Protein 4IGV (pdb70)

Solvent-accessible surface area: 8161 Å² total; per-residue (Å²): 150,54,63,23,133,32,78,99,103,21,99,5,166,33,70,0,110,79,1,17,73,3,10,54,97,97,3,82,28,6,28,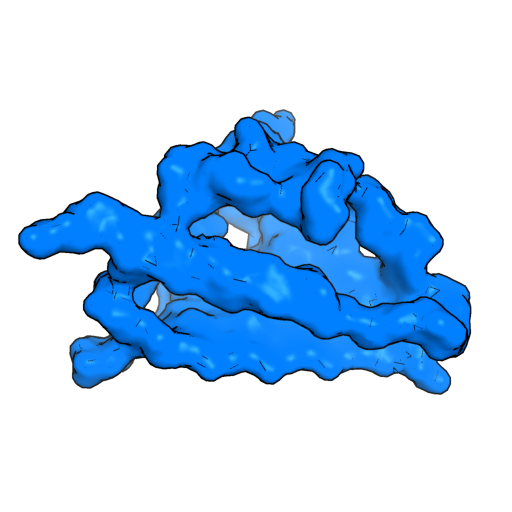92,30,0,80,117,11,6,80,10,10,64,52,80,115,54,103,70,4,55,93,31,0,28,6,60,23,96,12,26,14,119,72,93,146,48,50,6,54,8,56,6,84,42,40,64,118,134,66,45,16,2,13,11,82,6,58,97,25,45,22,45,134,89,8,128,60,0,27,19,42,0,43,2,46,30,191,61,151,106,30,10,0,23,8,16,0,72,11,48,20,85,143,115,124,17,140,76,9,84,62,15,11,102,21,7,16,73,7,0,109,40,13,24,72,68,154,128,163

Secondary structure (DSSP, 8-state):
--EEEEEEEEE-SS-HHHHHHHHHT-TTHHHHHSTTTEEEEEEEES-TTSTT-EEEEEEEETTEEEEEEEEEEEEETTTTEEEEEEEEEGGGGTEEEEEEEEEEEE-SS-EEEEEEEEEEESSTTSPPSHHHHHHHHHHHHHHHTTT--

Structure (mmCIF, N/CA/C/O backbone):
data_4IGV
#
_entry.id   4IGV
#
_cell.length_a   71.781
_cell.length_b   71.781
_cell.length_c   113.817
_cell.angle_alpha   90.00
_cell.angle_beta   90.00
_cell.angle_gamma   120.00
#
_symmetry.space_group_name_H-M   'P 63 2 2'
#
loop_
_entity.id
_entity.type
_entity.pdbx_description
1 polymer Kirola
2 non-polymer 'UNKNOWN LIGAND'
3 non-polymer 'CHLORIDE ION'
4 water water
#
loop_
_atom_site.group_PDB
_atom_site.id
_atom_site.type_symbol
_atom_site.label_atom_id
_atom_site.label_alt_id
_atom_site.label_comp_id
_atom_site.label_asym_id
_atom_site.label_entity_id
_atom_site.label_seq_id
_atom_site.pdbx_PDB_ins_code
_atom_site.Cartn_x
_atom_site.Cartn_y
_atom_site.Cartn_z
_atom_site.occupancy
_atom_site.B_iso_or_equiv
_atom_site.auth_seq_id
_atom_site.auth_comp_id
_atom_site.auth_asym_id
_atom_site.auth_atom_id
_atom_site.pdbx_PDB_model_num
ATOM 1 N N . ASP A 1 2 ? 29.338 40.581 24.210 1.00 55.49 2 ASP A N 1
ATOM 2 C CA . ASP A 1 2 ? 30.744 40.118 24.351 1.00 51.36 2 ASP A CA 1
ATOM 3 C C . ASP A 1 2 ? 31.643 40.694 23.261 1.00 46.34 2 ASP A C 1
ATOM 4 O O . ASP A 1 2 ? 31.648 40.279 22.082 1.00 48.48 2 ASP A O 1
ATOM 9 N N . LEU A 1 3 ? 32.444 41.636 23.705 1.00 41.22 3 LEU A N 1
ATOM 10 C CA . LEU A 1 3 ? 33.391 42.335 22.864 1.00 37.03 3 LEU A CA 1
ATOM 11 C C . LEU A 1 3 ? 34.725 41.601 22.714 1.00 33.51 3 LEU A C 1
ATOM 12 O O . LEU A 1 3 ? 35.602 42.040 21.937 1.00 30.49 3 LEU A O 1
ATOM 17 N N A SER A 1 4 ? 34.893 40.505 23.454 0.60 33.16 4 SER A N 1
ATOM 18 N N B SER A 1 4 ? 34.904 40.515 23.464 0.40 33.03 4 SER A N 1
ATOM 19 C CA A SER A 1 4 ? 36.149 39.751 23.419 0.60 31.46 4 SER A CA 1
ATOM 20 C CA B SER A 1 4 ? 36.154 39.763 23.407 0.40 31.18 4 SER A CA 1
ATOM 21 C C A SER A 1 4 ? 36.054 38.631 22.409 0.60 30.30 4 SER A C 1
ATOM 22 C C B SER A 1 4 ? 36.046 38.671 22.368 0.40 30.09 4 SER A C 1
ATOM 23 O O A SER A 1 4 ? 34.997 38.031 22.216 0.60 33.24 4 SER A O 1
ATOM 24 O O B SER A 1 4 ? 34.964 38.148 22.097 0.40 32.73 4 SER A O 1
ATOM 29 N N . GLY A 1 5 ? 37.189 38.330 21.793 1.00 27.18 5 GLY A N 1
ATOM 30 C CA . GLY A 1 5 ? 37.251 37.347 20.733 1.00 26.93 5 GLY A CA 1
ATOM 31 C C . GLY A 1 5 ? 38.610 36.692 20.672 1.00 24.06 5 GLY A C 1
ATOM 32 O O . GLY A 1 5 ? 39.595 37.177 21.249 1.00 23.77 5 GLY A O 1
ATOM 33 N N . LYS A 1 6 ? 38.632 35.581 19.958 1.00 24.38 6 LYS A N 1
ATOM 34 C CA . LYS A 1 6 ? 39.805 34.772 19.720 1.00 22.83 6 LYS A CA 1
ATOM 35 C C . LYS A 1 6 ? 39.743 34.274 18.291 1.00 22.26 6 LYS A C 1
ATOM 36 O O . LYS A 1 6 ? 38.668 33.946 17.757 1.00 25.14 6 LYS A O 1
ATOM 42 N N A MET A 1 7 ? 40.911 34.180 17.681 0.50 20.26 7 MET A N 1
ATOM 43 N N B MET A 1 7 ? 40.907 34.282 17.654 0.50 20.20 7 MET A N 1
ATOM 44 C CA A MET A 1 7 ? 41.015 33.655 16.329 0.50 20.16 7 MET A CA 1
ATOM 45 C CA B MET A 1 7 ? 41.077 33.703 16.319 0.50 20.14 7 MET A CA 1
ATOM 46 C C A MET A 1 7 ? 42.322 32.871 16.256 0.50 18.75 7 MET A C 1
ATOM 47 C C B MET A 1 7 ? 42.307 32.799 16.387 0.50 18.84 7 MET A C 1
ATOM 48 O O A MET A 1 7 ? 43.343 33.345 16.698 0.50 17.85 7 MET A O 1
ATOM 49 O O B MET A 1 7 ? 43.262 33.100 17.092 0.50 18.19 7 MET A O 1
ATOM 58 N N . VAL A 1 8 ? 42.264 31.677 15.678 1.00 19.96 8 VAL A N 1
ATOM 59 C CA . VAL A 1 8 ? 43.384 30.762 15.625 1.00 19.88 8 VAL A CA 1
ATOM 60 C C . VAL A 1 8 ? 43.491 30.210 14.199 1.00 19.95 8 VAL A C 1
ATOM 61 O O . VAL A 1 8 ? 42.513 29.743 13.591 1.00 22.74 8 VAL A O 1
ATOM 65 N N . LYS A 1 9 ? 44.699 30.207 13.673 1.00 17.67 9 LYS A N 1
ATOM 66 C CA . LYS A 1 9 ? 44.969 29.558 12.378 1.00 18.63 9 LYS A CA 1
ATOM 67 C C . LYS A 1 9 ? 46.325 28.881 12.407 1.00 16.94 9 LYS A C 1
ATOM 68 O O . LYS A 1 9 ? 47.313 29.505 12.763 1.00 15.81 9 LYS A O 1
ATOM 74 N N . GLN A 1 10 ? 46.316 27.588 12.020 1.00 18.42 10 GLN A N 1
ATOM 75 C CA . GLN A 1 10 ? 47.520 26.768 11.942 1.00 18.98 10 GLN A CA 1
ATOM 76 C C . GLN A 1 10 ? 47.803 26.485 10.504 1.00 20.19 10 GLN A C 1
ATOM 77 O O . GLN A 1 10 ? 46.934 26.015 9.788 1.00 23.78 10 GLN A O 1
ATOM 83 N N . VAL A 1 11 ? 49.039 26.730 10.109 1.00 19.65 11 VAL A N 1
ATOM 84 C CA . VAL A 1 11 ? 49.434 26.294 8.815 1.00 22.58 11 VAL A CA 1
ATOM 85 C C . VAL A 1 11 ? 50.705 25.488 8.830 1.00 19.29 11 VAL A C 1
ATOM 86 O O . VAL A 1 11 ? 51.657 25.772 9.587 1.00 18.55 11 VAL A O 1
ATOM 90 N N A GLU A 1 12 ? 50.747 24.451 7.998 0.50 21.23 12 GLU A N 1
ATOM 91 N N B GLU A 1 12 ? 50.729 24.511 7.956 0.50 20.72 12 GLU A N 1
ATOM 92 C CA A GLU A 1 12 ? 51.940 23.665 7.820 0.50 21.08 12 GLU A CA 1
ATOM 93 C CA B GLU A 1 12 ? 51.858 23.707 7.730 0.50 19.93 12 GLU A CA 1
ATOM 94 C C A GLU A 1 12 ? 52.885 24.401 6.908 0.50 19.88 12 GLU A C 1
ATOM 95 C C B GLU A 1 12 ? 52.879 24.540 6.975 0.50 19.00 12 GLU A C 1
ATOM 96 O O A GLU A 1 12 ? 52.482 24.949 5.867 0.50 21.28 12 GLU A O 1
ATOM 97 O O B GLU A 1 12 ? 52.517 25.390 6.168 0.50 19.92 12 GLU A O 1
ATOM 108 N N . ILE A 1 13 ? 54.149 24.349 7.288 1.00 18.92 13 ILE A N 1
ATOM 109 C CA . ILE A 1 13 ? 55.186 25.041 6.542 1.00 21.20 13 ILE A CA 1
ATOM 110 C C . ILE A 1 13 ? 56.140 24.101 5.915 1.00 24.39 13 ILE A C 1
ATOM 111 O O . ILE A 1 13 ? 56.307 22.960 6.349 1.00 24.15 13 ILE A O 1
ATOM 116 N N . LEU A 1 14 ? 56.744 24.594 4.842 1.00 27.06 14 LEU A N 1
ATOM 117 C CA . LEU A 1 14 ? 57.695 23.814 4.088 1.00 30.85 14 LEU A CA 1
ATOM 118 C C . LEU A 1 14 ? 59.111 24.058 4.569 1.00 31.96 14 LEU A C 1
ATOM 119 O O . LEU A 1 14 ? 59.996 23.254 4.279 1.00 35.59 14 LEU A O 1
ATOM 124 N N . SER A 1 15 ? 59.315 25.124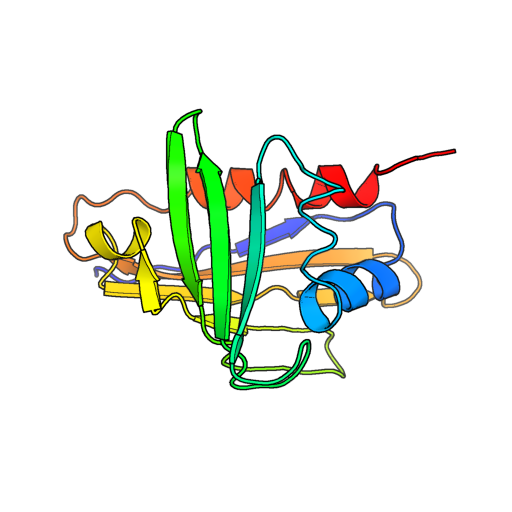 5.334 1.00 27.45 15 SER A N 1
ATOM 125 C CA . SER A 1 15 ? 60.608 25.465 5.791 1.00 26.34 15 SER A CA 1
ATOM 126 C C . SER A 1 15 ? 60.833 24.940 7.233 1.00 24.85 15 SER A C 1
ATOM 127 O O . SER A 1 15 ? 59.988 24.328 7.795 1.00 25.53 15 SER A O 1
ATOM 130 N N . ASP A 1 16 ? 62.019 25.116 7.770 1.00 24.69 16 ASP A N 1
ATOM 131 C CA . ASP A 1 16 ? 62.334 24.586 9.086 1.00 23.10 16 ASP A CA 1
ATOM 132 C C . ASP A 1 16 ? 61.698 25.457 10.147 1.00 20.66 16 ASP A C 1
ATOM 133 O O . ASP A 1 16 ? 61.916 26.640 10.202 1.00 20.19 16 ASP A O 1
ATOM 138 N N . GLY A 1 17 ? 60.958 24.825 11.023 1.00 19.80 17 GLY A N 1
ATOM 139 C CA . GLY A 1 17 ? 60.364 25.497 12.158 1.00 17.85 17 GLY A CA 1
ATOM 140 C C . GLY A 1 17 ? 61.365 26.145 13.067 1.00 17.12 17 GLY A C 1
ATOM 141 O O . GLY A 1 17 ? 61.058 27.135 13.714 1.00 16.64 17 GLY A O 1
ATOM 142 N N . ILE A 1 18 ? 62.539 25.538 13.209 1.00 16.82 18 ILE A N 1
ATOM 143 C CA . ILE A 1 18 ? 63.561 26.145 14.075 1.00 17.27 18 ILE A CA 1
ATOM 144 C C . ILE A 1 18 ? 63.926 27.516 13.563 1.00 16.37 18 ILE A C 1
ATOM 145 O O . ILE A 1 18 ? 64.088 28.484 14.326 1.00 15.93 18 ILE A O 1
ATOM 150 N N . VAL A 1 19 ? 64.056 27.641 12.254 1.00 17.80 19 VAL A N 1
ATOM 151 C CA . VAL A 1 19 ? 64.375 28.916 11.643 1.00 17.27 19 VAL A CA 1
ATOM 152 C C . VAL A 1 19 ? 63.203 29.909 11.770 1.00 16.34 19 VAL A C 1
ATOM 153 O O . VAL A 1 19 ? 63.402 31.069 12.081 1.00 15.76 19 VAL A O 1
ATOM 157 N N . PHE A 1 20 ? 61.975 29.436 11.671 1.00 14.00 20 PHE A N 1
ATOM 158 C CA . PHE A 1 20 ? 60.839 30.313 11.800 1.00 12.93 20 PHE A CA 1
ATOM 159 C C . PHE A 1 20 ? 60.791 30.910 13.183 1.00 13.16 20 PHE A C 1
ATOM 160 O O . PHE A 1 20 ? 60.577 32.097 13.380 1.00 13.19 20 PHE A O 1
ATOM 168 N N . TYR A 1 21 ? 61.005 30.063 14.197 1.00 12.84 21 TYR A N 1
ATOM 169 C CA . TYR A 1 21 ? 61.045 30.591 15.552 1.00 12.52 21 TYR A CA 1
ATOM 170 C C . TYR A 1 21 ? 62.221 31.522 15.802 1.00 11.55 21 TYR A C 1
ATOM 171 O O . TYR A 1 21 ? 62.069 32.523 16.493 1.00 12.44 21 TYR A O 1
ATOM 180 N N . GLU A 1 22 ? 63.363 31.215 15.256 1.00 13.50 22 GLU A N 1
ATOM 181 C CA . GLU A 1 22 ? 64.538 32.103 15.332 1.00 14.27 22 GLU A CA 1
ATOM 182 C C . GLU A 1 22 ? 64.148 33.494 14.858 1.00 13.72 22 GLU A C 1
ATOM 183 O O . GLU A 1 22 ? 64.529 34.526 15.469 1.00 12.85 22 GLU A O 1
ATOM 189 N N . ILE A 1 23 ? 63.454 33.552 13.732 1.00 12.53 23 ILE A N 1
ATOM 190 C CA . ILE A 1 23 ? 63.032 34.835 13.170 1.00 12.58 23 ILE A CA 1
ATOM 191 C C . ILE A 1 23 ? 62.111 35.560 14.127 1.00 13.06 23 ILE A C 1
ATOM 192 O O . ILE A 1 23 ? 62.289 36.732 14.437 1.00 14.06 23 ILE A O 1
ATOM 197 N N . PHE A 1 24 ? 61.057 34.907 14.587 1.00 12.49 24 PHE A N 1
ATOM 198 C CA . PHE A 1 24 ? 60.071 35.576 15.423 1.00 12.92 24 PHE A CA 1
ATOM 199 C C . PHE A 1 24 ? 60.536 35.933 16.811 1.00 12.76 24 PHE A C 1
ATOM 200 O O . PHE A 1 24 ? 60.055 36.902 17.394 1.00 14.69 24 PHE A O 1
ATOM 208 N N . ARG A 1 25 ? 61.477 35.166 17.343 1.00 12.13 25 ARG A N 1
ATOM 209 C CA . ARG A 1 25 ? 62.043 35.466 18.632 1.00 12.73 25 ARG A CA 1
ATOM 210 C C . ARG A 1 25 ? 63.230 36.421 18.518 1.00 12.88 25 ARG A C 1
ATOM 211 O O . ARG A 1 25 ? 63.171 37.495 19.110 1.00 14.52 25 ARG A O 1
ATOM 219 N N . TYR A 1 26 ? 64.292 36.035 17.819 1.00 11.93 26 TYR A N 1
ATOM 220 C CA . TYR A 1 26 ? 65.526 36.765 17.875 1.00 11.96 26 TYR A CA 1
ATOM 221 C C . TYR A 1 26 ? 65.843 37.671 16.692 1.00 13.01 26 TYR A C 1
ATOM 222 O O . TYR A 1 26 ? 66.682 38.584 16.836 1.00 14.89 26 TYR A O 1
ATOM 231 N N . ARG A 1 27 ? 65.258 37.443 15.534 1.00 12.48 27 ARG A N 1
ATOM 232 C CA . ARG A 1 27 ? 65.671 38.202 14.341 1.00 13.54 27 ARG A CA 1
ATOM 233 C C . ARG A 1 27 ? 64.454 38.698 13.569 1.00 12.60 27 ARG A C 1
ATOM 234 O O . ARG A 1 27 ? 64.371 38.583 12.343 1.00 13.14 27 ARG A O 1
ATOM 242 N N . LEU A 1 28 ? 63.568 39.381 14.282 1.00 12.90 28 LEU A N 1
ATOM 243 C CA . LEU A 1 28 ? 62.287 39.747 13.727 1.00 13.09 28 LEU A CA 1
ATOM 244 C C . LEU A 1 28 ? 62.432 40.739 12.580 1.00 13.23 28 LEU A C 1
ATOM 245 O O . LEU A 1 28 ? 61.619 40.768 11.645 1.00 15.10 28 LEU A O 1
ATOM 250 N N . TYR A 1 29 ? 63.486 41.537 12.618 1.00 12.56 29 TYR A N 1
ATOM 251 C CA . TYR A 1 29 ? 63.815 42.459 11.558 1.00 13.65 29 TYR A CA 1
ATOM 252 C C . TYR A 1 29 ? 63.961 41.797 10.183 1.00 14.55 29 TYR A C 1
ATOM 253 O O . TYR A 1 29 ? 63.797 42.455 9.154 1.00 16.28 29 TYR A O 1
ATOM 262 N N . LEU A 1 30 ? 64.260 40.494 10.149 1.00 13.66 30 LEU A N 1
ATOM 263 C CA . LEU A 1 30 ? 64.385 39.823 8.838 1.00 14.29 30 LEU A CA 1
ATOM 264 C C . LEU A 1 30 ? 63.065 39.821 8.054 1.00 15.73 30 LEU A C 1
ATOM 265 O O . LEU A 1 30 ? 63.091 39.630 6.844 1.00 15.68 30 LEU A O 1
ATOM 270 N N A ILE A 1 31 ? 61.916 40.007 8.712 0.50 13.69 31 ILE A N 1
ATOM 271 N N B ILE A 1 31 ? 61.942 40.024 8.727 0.50 14.92 31 ILE A N 1
ATOM 272 C CA A ILE A 1 31 ? 60.642 39.934 7.983 0.50 13.52 31 ILE A CA 1
ATOM 273 C CA B ILE A 1 31 ? 60.681 39.931 8.035 0.50 15.85 31 ILE A CA 1
ATOM 274 C C A ILE A 1 31 ? 60.428 41.136 7.077 0.50 14.11 31 ILE A C 1
ATOM 275 C C B ILE A 1 31 ? 60.573 41.035 6.989 0.50 16.01 31 ILE A C 1
ATOM 276 O O A ILE A 1 31 ? 59.609 41.067 6.153 0.50 13.29 31 ILE A O 1
ATOM 277 O O B ILE A 1 31 ? 59.998 40.807 5.931 0.50 15.86 31 ILE A O 1
ATOM 286 N N A SER A 1 32 ? 61.127 42.241 7.330 0.50 13.98 32 SER A N 1
ATOM 287 N N B SER A 1 32 ? 61.130 42.214 7.271 0.50 16.11 32 SER A N 1
ATOM 288 C CA A SER A 1 32 ? 61.146 43.321 6.325 0.50 15.39 32 SER A CA 1
ATOM 289 C CA B SER A 1 32 ? 61.078 43.317 6.284 0.50 17.12 32 SER A CA 1
ATOM 290 C C A SER A 1 32 ? 61.700 42.811 5.009 0.50 17.04 32 SER A C 1
ATOM 291 C C B SER A 1 32 ? 61.898 43.033 5.008 0.50 17.87 32 SER A C 1
ATOM 292 O O A SER A 1 32 ? 61.090 43.041 3.954 0.50 18.47 32 SER A O 1
ATOM 293 O O B SER A 1 32 ? 61.747 43.711 3.984 0.50 17.65 32 SER A O 1
ATOM 298 N N . GLU A 1 33 ? 62.813 42.080 5.070 1.00 17.68 33 GLU A N 1
ATOM 299 C CA . GLU A 1 33 ? 63.464 41.572 3.885 1.00 20.12 33 GLU A CA 1
ATOM 300 C C . GLU A 1 33 ? 62.673 40.458 3.186 1.00 19.05 33 GLU A C 1
ATOM 301 O O . GLU A 1 33 ? 62.653 40.388 1.939 1.00 19.83 33 GLU A O 1
ATOM 307 N N . MET A 1 34 ? 62.046 39.578 3.989 1.00 16.59 34 MET A N 1
ATOM 308 C CA . MET A 1 34 ? 61.380 38.386 3.479 1.00 17.38 34 MET A CA 1
ATOM 309 C C . MET A 1 34 ? 59.965 38.628 3.009 1.00 16.47 34 MET A C 1
ATOM 310 O O . MET A 1 34 ? 59.456 37.929 2.129 1.00 18.13 34 MET A O 1
ATOM 315 N N . SER A 1 35 ? 59.342 39.675 3.544 1.00 16.12 35 SER A N 1
ATOM 316 C CA . SER A 1 35 ? 57.938 40.040 3.183 1.00 15.15 35 SER A CA 1
ATOM 317 C C . SER A 1 35 ? 57.834 41.569 3.054 1.00 16.36 35 SER A C 1
ATOM 318 O O . SER A 1 35 ? 57.036 42.237 3.724 1.00 16.14 35 SER A O 1
ATOM 321 N N . PRO A 1 36 ? 58.572 42.148 2.075 1.00 17.18 36 PRO A N 1
ATOM 322 C CA . PRO A 1 36 ? 58.691 43.600 1.986 1.00 18.36 36 PRO A CA 1
ATOM 323 C C . PRO A 1 36 ? 57.471 44.340 1.528 1.00 19.47 36 PRO A C 1
ATOM 324 O O . PRO A 1 36 ? 57.356 45.539 1.803 1.00 20.71 36 PRO A O 1
ATOM 328 N N . VAL A 1 37 ? 56.545 43.651 0.875 1.00 19.74 37 VAL A N 1
ATOM 329 C CA . VAL A 1 37 ? 55.278 44.295 0.513 1.00 21.77 37 VAL A CA 1
ATOM 330 C C . VAL A 1 37 ? 54.449 44.573 1.799 1.00 20.91 37 VAL A C 1
ATOM 331 O O . VAL A 1 37 ? 53.767 45.621 1.907 1.00 22.71 37 VAL A O 1
ATOM 335 N N . ASN A 1 38 ? 54.535 43.638 2.752 1.00 19.28 38 ASN A N 1
ATOM 336 C CA . ASN A 1 38 ? 53.722 43.659 3.952 1.00 18.66 38 ASN A CA 1
ATOM 337 C C . ASN A 1 38 ? 54.370 44.451 5.096 1.00 17.68 38 ASN A C 1
ATOM 338 O O . ASN A 1 38 ? 53.709 45.162 5.811 1.00 17.30 38 ASN A O 1
ATOM 343 N N . ILE A 1 39 ? 55.674 44.301 5.248 1.00 16.62 39 ILE A N 1
ATOM 344 C CA . ILE A 1 39 ? 56.438 44.869 6.369 1.00 15.72 39 ILE A CA 1
ATOM 345 C C . ILE A 1 39 ? 57.526 45.765 5.877 1.00 16.58 39 ILE A C 1
ATOM 346 O O . ILE A 1 39 ? 58.425 45.326 5.102 1.00 18.24 39 ILE A O 1
ATOM 351 N N . GLN A 1 40 ? 57.463 47.035 6.279 1.00 16.74 40 GLN A N 1
ATOM 352 C CA . GLN A 1 40 ? 58.460 48.023 5.863 1.00 18.03 40 GLN A CA 1
ATOM 353 C C . GLN A 1 40 ? 59.519 48.322 6.922 1.00 17.71 40 GLN A C 1
ATOM 354 O O . GLN A 1 40 ? 60.576 48.853 6.590 1.00 20.58 40 GLN A O 1
ATOM 360 N N . GLY A 1 41 ? 59.252 47.990 8.171 1.00 15.75 41 GLY A N 1
ATOM 361 C CA . GLY A 1 41 ? 60.245 48.214 9.214 1.00 15.89 41 GLY A CA 1
ATOM 362 C C . GLY A 1 41 ? 59.861 47.450 10.468 1.00 15.44 41 GLY A C 1
ATOM 363 O O . GLY A 1 41 ? 58.685 47.339 10.806 1.00 15.01 41 GLY A O 1
ATOM 364 N N . VAL A 1 42 ? 60.878 46.913 11.134 1.00 14.94 42 VAL A N 1
ATOM 365 C CA . VAL A 1 42 ? 60.777 46.340 12.472 1.00 14.32 42 VAL A CA 1
ATOM 366 C C . VAL A 1 42 ? 61.933 46.913 13.251 1.00 16.04 42 VAL A C 1
ATOM 367 O O . VAL A 1 42 ? 63.113 46.548 13.026 1.00 16.59 42 VAL A O 1
ATOM 371 N N . ASP A 1 43 ? 61.584 47.772 14.208 1.00 14.38 43 ASP A N 1
ATOM 372 C CA . ASP A 1 43 ? 62.580 48.567 14.931 1.00 15.07 43 ASP A CA 1
ATOM 373 C C . ASP A 1 43 ? 62.500 48.319 16.414 1.00 14.10 43 ASP A C 1
ATOM 374 O O . ASP A 1 43 ? 61.478 48.634 17.057 1.00 16.01 43 ASP A O 1
ATOM 379 N N . LEU A 1 44 ? 63.564 47.761 16.979 1.00 12.83 44 LEU A N 1
ATOM 380 C CA . LEU A 1 44 ? 63.643 47.579 18.408 1.00 12.27 44 LEU A CA 1
ATOM 381 C C . LEU A 1 44 ? 63.742 48.962 19.040 1.00 13.10 44 LEU A C 1
ATOM 382 O O . LEU A 1 44 ? 64.557 49.783 18.643 1.00 13.85 44 LEU A O 1
ATOM 387 N N . LEU A 1 45 ? 62.921 49.192 20.052 1.00 13.35 45 LEU A N 1
ATOM 388 C CA . LEU A 1 45 ? 62.920 50.428 20.787 1.00 14.17 45 LEU A CA 1
ATOM 389 C C . LEU A 1 45 ? 63.497 50.303 22.173 1.00 14.16 45 LEU A C 1
ATOM 390 O O . LEU A 1 45 ? 64.129 51.230 22.625 1.00 15.03 45 LEU A O 1
ATOM 395 N N . GLU A 1 46 ? 63.274 49.184 22.872 1.00 14.85 46 GLU A N 1
ATOM 396 C CA . GLU A 1 46 ? 63.795 48.950 24.210 1.00 16.00 46 GLU A CA 1
ATOM 397 C C . GLU A 1 46 ? 64.068 47.483 24.413 1.00 15.69 46 GLU A C 1
ATOM 398 O O . GLU A 1 46 ? 63.379 46.624 23.829 1.00 15.80 46 GLU A O 1
ATOM 404 N N . GLY A 1 47 ? 65.065 47.196 25.242 1.00 16.85 47 GLY A N 1
ATOM 405 C CA . GLY A 1 47 ? 65.373 45.805 25.554 1.00 17.43 47 GLY A CA 1
ATOM 406 C C . GLY A 1 47 ? 66.333 45.223 24.544 1.00 18.51 47 GLY A C 1
ATOM 407 O O . GLY A 1 47 ? 67.085 45.924 23.879 1.00 20.46 47 GLY A O 1
ATOM 408 N N . ASN A 1 48 ? 66.249 43.922 24.381 1.00 20.20 48 ASN A N 1
ATOM 409 C CA . ASN A 1 48 ? 67.075 43.183 23.449 1.00 21.21 48 ASN A CA 1
ATOM 410 C C . ASN A 1 48 ? 66.193 42.273 22.660 1.00 18.27 48 ASN A C 1
ATOM 411 O O . ASN A 1 48 ? 65.211 41.751 23.205 1.00 18.33 48 ASN A O 1
ATOM 416 N N . TRP A 1 49 ? 66.558 42.027 21.420 1.00 17.62 49 TRP A N 1
ATOM 417 C CA . TRP A 1 49 ? 65.820 41.132 20.570 1.00 16.40 49 TRP A CA 1
ATOM 418 C C . TRP A 1 49 ? 65.712 39.782 21.316 1.00 16.68 49 TRP A C 1
ATOM 419 O O . TRP A 1 49 ? 66.699 39.259 21.847 1.00 20.24 49 TRP A O 1
ATOM 430 N N . GLY A 1 50 ? 64.552 39.221 21.291 1.00 15.20 50 GLY A N 1
ATOM 431 C CA . GLY A 1 50 ? 64.354 37.865 21.807 1.00 15.19 50 GLY A CA 1
ATOM 432 C C . GLY A 1 50 ? 64.169 37.733 23.308 1.00 14.16 50 GLY A C 1
ATOM 433 O O . GLY A 1 50 ? 64.197 36.625 23.831 1.00 15.06 50 GLY A O 1
ATOM 434 N N . THR A 1 51 ? 63.939 38.859 24.007 1.00 14.88 51 THR A N 1
ATOM 435 C CA . THR A 1 51 ? 63.733 38.849 25.466 1.00 14.80 51 THR A CA 1
ATOM 436 C C . THR A 1 51 ? 62.341 39.354 25.836 1.00 14.53 51 THR A C 1
ATOM 437 O O . THR A 1 51 ? 61.788 40.247 25.185 1.00 16.10 51 THR A O 1
ATOM 441 N N . VAL A 1 52 ? 61.725 38.799 26.857 1.00 15.12 52 VAL A N 1
ATOM 442 C CA . VAL A 1 52 ? 60.481 39.276 27.404 1.00 15.20 52 VAL A CA 1
ATOM 443 C C . VAL A 1 52 ? 60.651 40.707 27.858 1.00 16.62 52 VAL A C 1
ATOM 444 O O . VAL A 1 52 ? 61.685 41.102 28.484 1.00 18.06 52 VAL A O 1
ATOM 448 N N . GLY A 1 53 ? 59.691 41.538 27.523 1.00 14.57 53 GLY A N 1
ATOM 449 C CA . GLY A 1 53 ? 59.714 42.933 27.793 1.00 15.07 53 GLY A CA 1
ATOM 450 C C . GLY A 1 53 ? 60.313 43.821 26.779 1.00 15.46 53 GLY A C 1
ATOM 451 O 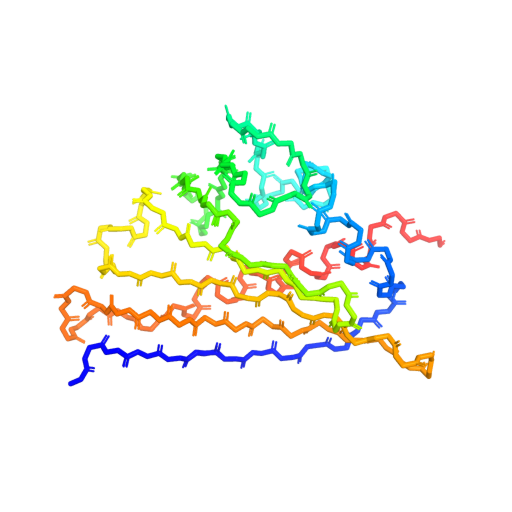O . GLY A 1 53 ? 60.228 45.065 26.889 1.00 17.96 53 GLY A O 1
ATOM 452 N N . SER A 1 54 ? 60.888 43.257 25.728 1.00 14.78 54 SER A N 1
ATOM 453 C CA . SER A 1 54 ? 61.401 44.058 24.645 1.00 15.62 54 SER A CA 1
ATOM 454 C C . SER A 1 54 ? 60.241 44.777 23.959 1.00 14.76 54 SER A C 1
ATOM 455 O O . SER A 1 54 ? 59.066 44.278 23.921 1.00 14.93 54 SER A O 1
ATOM 458 N N . VAL A 1 55 ? 60.523 45.948 23.411 1.00 13.83 55 VAL A N 1
ATOM 459 C CA . VAL A 1 55 ? 59.511 46.786 22.807 1.00 14.04 55 VAL A CA 1
ATOM 460 C C . VAL A 1 55 ? 59.903 47.024 21.360 1.00 14.11 55 VAL A C 1
ATOM 461 O O . VAL A 1 55 ? 61.040 47.441 21.097 1.00 15.19 55 VAL A O 1
ATOM 465 N N . ILE A 1 56 ? 58.984 46.749 20.454 1.00 13.68 56 ILE A N 1
ATOM 466 C CA . ILE A 1 56 ? 59.261 46.705 19.038 1.00 14.12 56 ILE A CA 1
ATOM 467 C C . ILE A 1 56 ? 58.232 47.568 18.298 1.00 15.12 56 ILE A C 1
ATOM 468 O O . ILE A 1 56 ? 57.007 47.497 18.542 1.00 15.59 56 ILE A O 1
ATOM 473 N N . PHE A 1 57 ? 58.734 48.364 17.347 1.00 14.80 57 PHE A N 1
ATOM 474 C CA . PHE A 1 57 ? 57.870 49.204 16.495 1.00 14.95 57 PHE A CA 1
ATOM 475 C C . PHE A 1 57 ? 57.790 48.577 15.096 1.00 14.47 57 PHE A C 1
ATOM 476 O O . PHE A 1 57 ? 58.804 48.208 14.547 1.00 15.47 57 PHE A O 1
ATOM 484 N N . PHE A 1 58 ? 56.562 48.486 14.546 1.00 14.46 58 PHE A N 1
ATOM 485 C CA . PHE A 1 58 ? 56.334 47.920 13.234 1.00 14.22 58 PHE A CA 1
ATOM 486 C C . PHE A 1 58 ? 55.765 48.958 12.308 1.00 15.22 58 PHE A C 1
ATOM 487 O O . PHE A 1 58 ? 54.834 49.700 12.667 1.00 16.37 58 PHE A O 1
ATOM 495 N N . LYS A 1 59 ? 56.341 49.017 11.102 1.00 15.19 59 LYS A N 1
ATOM 496 C CA . LYS A 1 59 ? 55.780 49.785 10.018 1.00 16.46 59 LYS A CA 1
ATOM 497 C C . LYS A 1 59 ? 55.316 48.739 9.003 1.00 15.21 59 LYS A C 1
ATOM 498 O O . LYS A 1 59 ? 56.115 47.927 8.539 1.00 16.05 59 LYS A O 1
ATOM 504 N N . TYR A 1 60 ? 54.023 48.733 8.685 1.00 15.76 60 TYR A N 1
ATOM 505 C CA . TYR A 1 60 ? 53.449 47.735 7.833 1.00 16.38 60 TYR A CA 1
ATOM 506 C C . TYR A 1 60 ? 52.366 48.282 6.944 1.00 17.95 60 TYR A C 1
ATOM 507 O O . TYR A 1 60 ? 51.945 49.433 7.110 1.00 18.67 60 TYR A O 1
ATOM 516 N N . THR A 1 61 ? 51.954 47.488 5.976 1.00 18.00 61 THR A N 1
ATOM 517 C CA . THR A 1 61 ? 50.951 47.898 5.029 1.00 20.56 61 THR A CA 1
ATOM 518 C C . THR A 1 61 ? 49.894 46.812 4.936 1.00 22.00 61 THR A C 1
ATOM 519 O O . THR A 1 61 ? 50.217 45.636 4.729 1.00 25.57 61 THR A O 1
ATOM 523 N N . ILE A 1 62 ? 48.637 47.227 5.076 1.00 23.41 62 ILE A N 1
ATOM 524 C CA . ILE A 1 62 ? 47.464 46.348 5.000 1.00 25.81 62 ILE A CA 1
ATOM 525 C C . ILE A 1 62 ? 46.510 46.980 3.998 1.00 26.47 62 ILE A C 1
ATOM 526 O O . ILE A 1 62 ? 46.137 48.159 4.132 1.00 25.78 62 ILE A O 1
ATOM 531 N N . ASP A 1 63 ? 46.124 46.198 2.991 1.00 28.49 63 ASP A N 1
ATOM 532 C CA . ASP A 1 63 ? 45.261 46.683 1.909 1.00 30.84 63 ASP A CA 1
ATOM 533 C C . ASP A 1 63 ? 45.778 47.991 1.311 1.00 30.11 63 ASP A C 1
ATOM 534 O O . ASP A 1 63 ? 45.013 48.926 1.070 1.00 31.63 63 ASP A O 1
ATOM 539 N N . GLY A 1 64 ? 47.093 48.050 1.105 1.00 30.27 64 GLY A N 1
ATOM 540 C CA . GLY A 1 64 ? 47.769 49.226 0.533 1.00 30.10 64 GLY A CA 1
ATOM 541 C C . GLY A 1 64 ? 47.884 50.451 1.422 1.00 30.81 64 GLY A C 1
ATOM 542 O O . GLY A 1 64 ? 48.327 51.509 0.953 1.00 35.12 64 GLY A O 1
ATOM 543 N N . LYS A 1 65 ? 47.430 50.353 2.667 1.00 28.85 65 LYS A N 1
ATOM 544 C CA . LYS A 1 65 ? 47.550 51.489 3.576 1.00 28.33 65 LYS A CA 1
ATOM 545 C C . LYS A 1 65 ? 48.549 51.252 4.669 1.00 24.87 65 LYS A C 1
ATOM 546 O O . LYS A 1 65 ? 48.597 50.173 5.294 1.00 24.13 65 LYS A O 1
ATOM 552 N N . GLU A 1 66 ? 49.350 52.282 4.885 1.00 24.66 66 GLU A N 1
ATOM 553 C CA . GLU A 1 66 ? 50.461 52.197 5.805 1.00 23.21 66 GLU A CA 1
ATOM 554 C C . GLU A 1 66 ? 49.942 52.374 7.230 1.00 21.57 66 GLU A C 1
ATOM 555 O O . GLU A 1 66 ? 49.133 53.289 7.514 1.00 23.99 66 GLU A O 1
ATOM 561 N N . LYS A 1 67 ? 50.368 51.446 8.073 1.00 19.62 67 LYS A N 1
ATOM 562 C CA . LYS A 1 67 ? 49.985 51.421 9.470 1.00 19.58 67 LYS A CA 1
ATOM 563 C C . LYS A 1 67 ? 51.206 51.270 10.347 1.00 17.94 67 LYS A C 1
ATOM 564 O O . LYS A 1 67 ? 52.276 50.902 9.877 1.00 18.25 67 LYS A O 1
ATOM 570 N N . THR A 1 68 ? 51.047 51.555 11.633 1.00 18.27 68 THR A N 1
ATOM 571 C CA . THR A 1 68 ? 52.119 51.309 12.587 1.00 17.55 68 THR A CA 1
ATOM 572 C C . THR A 1 68 ? 51.571 50.622 13.836 1.00 16.90 68 THR A C 1
ATOM 573 O O . THR A 1 68 ? 50.378 50.716 14.127 1.00 17.78 68 THR A O 1
ATOM 577 N N . ALA A 1 69 ? 52.444 49.958 14.565 1.00 16.93 69 ALA A N 1
ATOM 578 C CA . ALA A 1 69 ? 52.098 49.347 15.858 1.00 17.22 69 ALA A CA 1
ATOM 579 C C . ALA A 1 69 ? 53.339 49.359 16.714 1.00 16.31 69 ALA A C 1
ATOM 580 O O . ALA A 1 69 ? 54.461 49.175 16.222 1.00 17.63 69 ALA A O 1
ATOM 582 N N . LYS A 1 70 ? 53.152 49.558 18.001 1.00 15.08 70 LYS A N 1
ATOM 583 C CA . LYS A 1 70 ? 54.211 49.344 18.962 1.00 14.33 70 LYS A CA 1
ATOM 584 C C . LYS A 1 70 ? 53.753 48.209 19.848 1.00 13.98 70 LYS A C 1
ATOM 585 O O . LYS A 1 70 ? 52.649 48.228 20.418 1.00 15.73 70 LYS A O 1
ATOM 591 N N . ASP A 1 71 ? 54.613 47.211 19.989 1.00 13.82 71 ASP A N 1
ATOM 592 C CA . ASP A 1 71 ? 54.302 45.995 20.734 1.00 15.04 71 ASP A CA 1
ATOM 593 C C . ASP A 1 71 ? 55.310 45.738 21.824 1.00 15.47 71 ASP A C 1
ATOM 594 O O . ASP A 1 71 ? 56.485 46.139 21.686 1.00 15.49 71 ASP A O 1
ATOM 599 N N A ILE A 1 72 ? 54.857 45.083 22.902 0.50 13.50 72 ILE A N 1
ATOM 600 N N B ILE A 1 72 ? 54.877 45.044 22.872 0.50 13.55 72 ILE A N 1
ATOM 601 C CA A ILE A 1 72 ? 55.733 44.505 23.913 0.50 13.25 72 ILE A CA 1
ATOM 602 C CA B ILE A 1 72 ? 55.768 44.550 23.898 0.50 13.35 72 ILE A CA 1
ATOM 603 C C A ILE A 1 72 ? 55.736 42.994 23.758 0.50 12.15 72 ILE A C 1
ATOM 604 C C B ILE A 1 72 ? 55.725 43.042 23.863 0.50 12.38 72 ILE A C 1
ATOM 605 O O A ILE A 1 72 ? 54.720 42.382 23.446 0.50 12.32 72 ILE A O 1
ATOM 606 O O B ILE A 1 72 ? 54.625 42.485 23.800 0.50 12.72 72 ILE A O 1
ATOM 615 N N . VAL A 1 73 ? 56.899 42.385 23.949 1.00 13.32 73 VAL A N 1
ATOM 616 C CA . VAL A 1 73 ? 56.971 40.922 24.002 1.00 12.91 73 VAL A CA 1
ATOM 617 C C . VAL A 1 73 ? 56.566 40.545 25.424 1.00 13.25 73 VAL A C 1
ATOM 618 O O . VAL A 1 73 ? 57.314 40.771 26.390 1.00 15.54 73 VAL A O 1
ATOM 622 N N . GLU A 1 74 ? 55.356 40.038 25.596 1.00 12.66 74 GLU A N 1
ATOM 623 C CA . GLU A 1 74 ? 54.774 39.740 26.903 1.00 15.16 74 GLU A CA 1
ATOM 624 C C . GLU A 1 74 ? 55.243 38.396 27.425 1.00 12.57 74 GLU A C 1
ATOM 625 O O . GLU A 1 74 ? 55.197 38.197 28.638 1.00 13.73 74 GLU A O 1
ATOM 631 N N . ALA A 1 75 ? 55.528 37.448 26.554 1.00 12.32 75 ALA A N 1
ATOM 632 C CA . ALA A 1 75 ? 55.865 36.090 26.956 1.00 11.36 75 ALA A CA 1
ATOM 633 C C . ALA A 1 75 ? 56.685 35.403 25.923 1.00 11.43 75 ALA A C 1
ATOM 634 O O . ALA A 1 75 ? 56.513 35.638 24.720 1.00 11.29 75 ALA A O 1
ATOM 636 N N . ILE A 1 76 ? 57.533 34.522 26.394 1.00 11.21 76 ILE A N 1
ATOM 637 C CA . ILE A 1 76 ? 58.331 33.608 25.585 1.00 11.28 76 ILE A CA 1
ATOM 638 C C . ILE A 1 76 ? 58.325 32.253 26.215 1.00 11.63 76 ILE A C 1
ATOM 639 O O . ILE A 1 76 ? 58.500 32.180 27.443 1.00 12.43 76 ILE A O 1
ATOM 644 N N . ASP A 1 77 ? 58.071 31.201 25.453 1.00 11.92 77 ASP A N 1
ATOM 645 C CA . ASP A 1 77 ? 58.244 29.833 25.917 1.00 13.04 77 ASP A CA 1
ATOM 646 C C . ASP A 1 77 ? 59.165 29.139 24.948 1.00 12.72 77 ASP A C 1
ATOM 647 O O . ASP A 1 77 ? 58.793 28.874 23.804 1.00 12.91 77 ASP A O 1
ATOM 652 N N . GLU A 1 78 ? 60.419 28.942 25.333 1.00 13.50 78 GLU A N 1
ATOM 653 C CA . GLU A 1 78 ? 61.416 28.400 24.403 1.00 14.43 78 GLU A CA 1
ATOM 654 C C . GLU A 1 78 ? 61.160 26.944 24.155 1.00 16.20 78 GLU A C 1
ATOM 655 O O . GLU A 1 78 ? 61.535 26.440 23.080 1.00 18.21 78 GLU A O 1
ATOM 661 N N . GLU A 1 79 ? 60.487 26.249 25.064 1.00 16.11 79 GLU A N 1
ATOM 662 C CA . GLU A 1 79 ? 60.250 24.811 24.876 1.00 18.53 79 GLU A CA 1
ATOM 663 C C . GLU A 1 79 ? 59.187 24.537 23.846 1.00 17.87 79 GLU A C 1
ATOM 664 O O . GLU A 1 79 ? 59.319 23.592 23.040 1.00 21.00 79 GLU A O 1
ATOM 670 N N . THR A 1 80 ? 58.125 25.330 23.840 1.00 16.00 80 THR A N 1
ATOM 671 C CA . THR A 1 80 ? 57.076 25.190 22.889 1.00 16.65 80 THR A CA 1
ATOM 672 C C . THR A 1 80 ? 57.229 26.116 21.677 1.00 15.88 80 THR A C 1
ATOM 673 O O . THR A 1 80 ? 56.363 26.193 20.796 1.00 17.81 80 THR A O 1
ATOM 677 N N . LYS A 1 81 ? 58.356 26.836 21.595 1.00 13.66 81 LYS A N 1
ATOM 678 C CA . LYS A 1 81 ? 58.637 27.758 20.525 1.00 12.78 81 LYS A CA 1
ATOM 679 C C . LYS A 1 81 ? 57.497 28.780 20.344 1.00 12.85 81 LYS A C 1
ATOM 680 O O . LYS A 1 81 ? 56.926 28.911 19.257 1.00 13.43 81 LYS A O 1
ATOM 686 N N . SER A 1 82 ? 57.148 29.443 21.436 1.00 11.95 82 SER A N 1
ATOM 687 C CA . SER A 1 82 ? 56.090 30.429 21.435 1.00 11.28 82 SER A CA 1
ATOM 688 C C . SER A 1 82 ? 56.585 31.804 21.826 1.00 11.06 82 SER A C 1
ATOM 689 O O . SER A 1 82 ? 57.476 31.937 22.682 1.00 11.11 82 SER A O 1
ATOM 692 N N A VAL A 1 83 ? 55.992 32.812 21.213 0.70 11.46 83 VAL A N 1
ATOM 693 N N B VAL A 1 83 ? 56.059 32.825 21.143 0.30 11.46 83 VAL A N 1
ATOM 694 C CA A VAL A 1 83 ? 56.261 34.212 21.568 0.70 10.39 83 VAL A CA 1
ATOM 695 C CA B VAL A 1 83 ? 56.276 34.254 21.477 0.30 10.90 83 VAL A CA 1
ATOM 696 C C A VAL A 1 83 ? 54.943 34.953 21.496 0.70 11.45 83 VAL A C 1
ATOM 697 C C B VAL A 1 83 ? 54.925 34.946 21.497 0.30 11.48 83 VAL A C 1
ATOM 698 O O A VAL A 1 83 ? 54.125 34.719 20.594 0.70 11.40 83 VAL A O 1
ATOM 699 O O B VAL A 1 83 ? 54.109 34.737 20.597 0.30 11.70 83 VAL A O 1
ATOM 706 N N . THR A 1 84 ? 54.683 35.766 22.519 1.00 10.71 84 THR A N 1
ATOM 707 C CA . THR A 1 84 ? 53.462 36.532 22.648 1.00 12.09 84 THR A CA 1
ATOM 708 C C . THR A 1 84 ? 53.760 38.033 22.582 1.00 11.92 84 THR A C 1
ATOM 709 O O . THR A 1 84 ? 54.558 38.557 23.361 1.00 12.79 84 THR A O 1
ATOM 713 N N . PHE A 1 85 ? 53.101 38.689 21.630 1.00 12.35 85 PHE A N 1
ATOM 714 C CA . PHE A 1 85 ? 53.215 40.129 21.389 1.00 12.42 85 PHE A CA 1
ATOM 715 C C . PHE A 1 85 ? 51.937 40.828 21.835 1.00 12.84 85 PHE A C 1
ATOM 716 O O . PHE A 1 85 ? 50.824 40.402 21.505 1.00 14.19 85 PHE A O 1
ATOM 724 N N . LYS A 1 86 ? 52.070 41.839 22.688 1.00 13.16 86 LYS A N 1
ATOM 725 C CA . LYS A 1 86 ? 50.948 42.683 23.100 1.00 13.49 86 LYS A CA 1
ATOM 726 C C . LYS A 1 86 ? 51.028 44.003 22.329 1.00 14.19 86 LYS A C 1
ATOM 727 O O . LYS A 1 86 ? 52.021 44.690 22.450 1.00 14.85 86 LYS A O 1
ATOM 733 N N . ILE A 1 87 ? 49.989 44.371 21.608 1.00 14.63 87 ILE A N 1
ATOM 734 C CA . ILE A 1 87 ? 49.953 45.643 20.901 1.00 15.87 87 ILE A CA 1
ATOM 735 C C . ILE A 1 87 ? 49.579 46.729 21.870 1.00 17.41 87 ILE A C 1
ATOM 736 O O . ILE A 1 87 ? 48.559 46.622 22.558 1.00 20.31 87 ILE A O 1
ATOM 741 N N . VAL A 1 88 ? 50.406 47.758 21.986 1.00 17.09 88 VAL A N 1
ATOM 742 C CA . VAL A 1 88 ? 50.160 48.810 22.990 1.00 18.58 88 VAL A CA 1
ATOM 743 C C . VAL A 1 88 ? 49.814 50.122 22.372 1.00 18.79 88 VAL A C 1
ATOM 744 O O . VAL A 1 88 ? 49.081 50.921 22.989 1.00 21.68 88 VAL A O 1
ATOM 748 N N . GLU A 1 89 ? 50.278 50.375 21.162 1.00 17.76 89 GLU A N 1
ATOM 749 C CA . GLU A 1 89 ? 49.900 51.568 20.411 1.00 19.32 89 GLU A CA 1
ATOM 750 C C . GLU A 1 89 ? 49.800 51.255 18.942 1.00 18.87 89 GLU A C 1
ATOM 751 O O . GLU A 1 89 ? 50.445 50.325 18.469 1.00 18.12 89 GLU A O 1
ATOM 757 N N . GLY A 1 90 ? 49.021 52.029 18.232 1.00 19.39 90 GLY A N 1
ATOM 758 C CA . GLY A 1 90 ? 48.985 51.979 16.782 1.00 19.42 90 GLY A CA 1
ATOM 759 C C . GLY A 1 90 ? 47.594 51.972 16.239 1.00 19.12 90 GLY A C 1
ATOM 760 O O . GLY A 1 90 ? 46.619 52.139 16.962 1.00 20.56 90 GLY A O 1
ATOM 761 N N . ASP A 1 91 ? 47.498 51.821 14.928 1.00 19.37 91 ASP A N 1
ATOM 762 C CA . ASP A 1 91 ? 46.202 51.901 14.255 1.00 21.47 91 ASP A CA 1
ATOM 763 C C . ASP A 1 91 ? 45.207 50.920 14.867 1.00 21.74 91 ASP A C 1
ATOM 764 O O . ASP A 1 91 ? 44.017 51.239 14.987 1.00 23.40 91 ASP A O 1
ATOM 769 N N . LEU A 1 92 ? 45.648 49.709 15.167 1.00 20.59 92 LEU A N 1
ATOM 770 C CA . LEU A 1 92 ? 44.722 48.692 15.754 1.00 20.65 92 LEU A CA 1
ATOM 771 C C . LEU A 1 92 ? 44.041 49.131 17.030 1.00 22.11 92 LEU A C 1
ATOM 772 O O . LEU A 1 92 ? 42.891 48.731 17.319 1.00 22.69 92 LEU A O 1
ATOM 777 N N . MET A 1 93 ? 44.701 50.019 17.758 1.00 22.52 93 MET A N 1
ATOM 778 C CA . MET A 1 93 ? 44.157 50.509 19.013 1.00 24.05 93 MET A CA 1
ATOM 779 C C . MET A 1 93 ? 42.995 51.467 18.797 1.00 25.41 93 MET A C 1
ATOM 780 O O . MET A 1 93 ? 42.328 51.853 19.734 1.0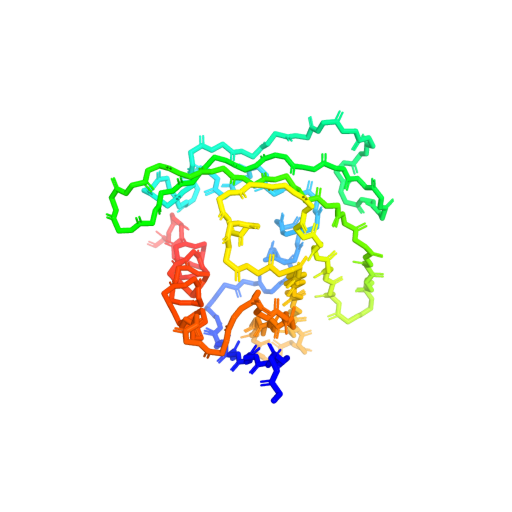0 26.67 93 MET A O 1
ATOM 785 N N . GLU A 1 94 ? 42.755 51.858 17.557 1.00 26.80 94 GLU A N 1
ATOM 786 C CA . GLU A 1 94 ? 41.588 52.672 17.237 1.00 28.39 94 GLU A CA 1
ATOM 787 C C . GLU A 1 94 ? 40.334 51.818 17.191 1.00 28.47 94 GLU A C 1
ATOM 788 O O . GLU A 1 94 ? 39.226 52.373 17.216 1.00 29.43 94 GLU A O 1
ATOM 794 N N . LEU A 1 95 ? 40.490 50.492 17.087 1.00 25.98 95 LEU A N 1
ATOM 795 C CA . LEU A 1 95 ? 39.384 49.546 16.996 1.00 26.70 95 LEU A CA 1
ATOM 796 C C . LEU A 1 95 ? 39.272 48.561 18.148 1.00 24.08 95 LEU A C 1
ATOM 797 O O . LEU A 1 95 ? 38.156 48.121 18.478 1.00 24.55 95 LEU A O 1
ATOM 802 N N . TYR A 1 96 ? 40.415 48.193 18.739 1.00 23.06 96 TYR A N 1
ATOM 803 C CA . TYR A 1 96 ? 40.515 47.211 19.827 1.00 22.23 96 TYR A CA 1
ATOM 804 C C . TYR A 1 96 ? 41.075 47.849 21.078 1.00 23.95 96 TYR A C 1
ATOM 805 O O . TYR A 1 96 ? 42.054 48.596 21.034 1.00 23.29 96 TYR A O 1
ATOM 814 N N . LYS A 1 97 ? 40.432 47.544 22.206 1.00 22.81 97 LYS A N 1
ATOM 815 C CA . LYS A 1 97 ? 40.916 47.930 23.512 1.00 23.97 97 LYS A CA 1
ATOM 816 C C . LYS A 1 97 ? 42.215 47.226 23.840 1.00 22.31 97 LYS A C 1
ATOM 817 O O . LYS A 1 97 ? 43.151 47.817 24.360 1.00 22.25 97 LYS A O 1
ATOM 823 N N . THR A 1 98 ? 42.244 45.941 23.531 1.00 21.06 98 THR A N 1
ATOM 824 C CA . THR A 1 98 ? 43.391 45.095 23.735 1.00 19.62 98 THR A CA 1
ATOM 825 C C . THR A 1 98 ? 43.560 44.121 22.584 1.00 17.71 98 THR A C 1
ATOM 826 O O . THR A 1 98 ? 42.596 43.724 21.951 1.00 19.99 98 THR A O 1
ATOM 830 N N . PHE A 1 99 ? 44.814 43.754 22.312 1.00 17.18 99 PHE A N 1
ATOM 831 C CA . PHE A 1 99 ? 45.140 42.858 21.222 1.00 16.13 99 PHE A CA 1
ATOM 832 C C . PHE A 1 99 ? 46.460 42.168 21.507 1.00 16.53 99 PHE A C 1
ATOM 833 O O . PHE A 1 99 ? 47.469 42.826 21.703 1.00 17.21 99 PHE A O 1
ATOM 841 N N . ILE A 1 100 ? 46.415 40.839 21.530 1.00 16.34 100 ILE A N 1
ATOM 842 C CA . ILE A 1 100 ? 47.577 39.993 21.763 1.00 16.49 100 ILE A CA 1
ATOM 843 C C . ILE A 1 100 ? 47.695 39.018 20.594 1.00 14.74 100 ILE A C 1
ATOM 844 O O . ILE A 1 100 ? 46.707 38.505 20.098 1.00 14.59 100 ILE A O 1
ATOM 849 N N . ILE A 1 101 ? 48.919 38.818 20.121 1.00 14.15 101 ILE A N 1
ATOM 850 C CA . ILE A 1 101 ? 49.203 37.883 19.049 1.00 13.33 101 ILE A CA 1
ATOM 851 C C . ILE A 1 101 ? 50.228 36.886 19.555 1.00 13.10 101 ILE A C 1
ATOM 852 O O . ILE A 1 101 ? 51.285 37.245 20.026 1.00 13.70 101 ILE A O 1
ATOM 857 N N . ILE A 1 102 ? 49.881 35.621 19.488 1.00 12.56 102 ILE A N 1
ATOM 858 C CA . ILE A 1 102 ? 50.771 34.518 19.881 1.00 13.26 102 ILE A CA 1
ATOM 859 C C . ILE A 1 102 ? 51.183 33.773 18.650 1.00 13.53 102 ILE A C 1
A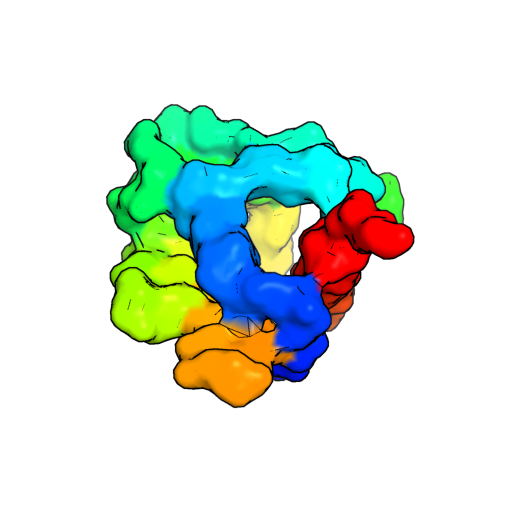TOM 860 O O . ILE A 1 102 ? 50.328 33.378 17.828 1.00 14.11 102 ILE A O 1
ATOM 865 N N A VAL A 1 103 ? 52.481 33.603 18.476 0.50 12.30 103 VAL A N 1
ATOM 866 N N B VAL A 1 103 ? 52.471 33.573 18.485 0.50 12.54 103 VAL A N 1
ATOM 867 C CA A VAL A 1 103 ? 53.051 32.793 17.383 0.50 12.25 103 VAL A CA 1
ATOM 868 C CA B VAL A 1 103 ? 52.996 32.787 17.365 0.50 12.75 103 VAL A CA 1
ATOM 869 C C A VAL A 1 103 ? 53.679 31.571 18.051 0.50 12.20 103 VAL A C 1
ATOM 870 C C B VAL A 1 103 ? 53.734 31.585 17.982 0.50 12.48 103 VAL A C 1
ATOM 871 O O A VAL A 1 103 ? 54.480 31.695 18.946 0.50 12.33 103 VAL A O 1
ATOM 872 O O B VAL A 1 103 ? 54.662 31.742 18.770 0.50 12.71 103 VAL A O 1
ATOM 879 N N . GLN A 1 104 ? 53.283 30.383 17.628 1.00 12.34 104 GLN A N 1
ATOM 880 C CA . GLN A 1 104 ? 53.816 29.160 18.211 1.00 12.86 104 GLN A CA 1
ATOM 881 C C . GLN A 1 104 ? 54.172 28.166 17.121 1.00 14.09 104 GLN A C 1
ATOM 882 O O . GLN A 1 104 ? 53.345 27.880 16.257 1.00 14.96 104 GLN A O 1
ATOM 888 N N . VAL A 1 105 ? 55.376 27.653 17.162 1.00 13.21 105 VAL A N 1
ATOM 889 C CA . VAL A 1 105 ? 55.944 26.820 16.094 1.00 13.35 105 VAL A CA 1
ATOM 890 C C . VAL A 1 105 ? 56.101 25.390 16.595 1.00 15.57 105 VAL A C 1
ATOM 891 O O . VAL A 1 105 ? 56.712 25.148 17.625 1.00 17.02 105 VAL A O 1
ATOM 895 N N . ASP A 1 106 ? 55.521 24.437 15.874 1.00 17.45 106 ASP A N 1
ATOM 896 C CA . ASP A 1 106 ? 55.700 23.043 16.164 1.00 21.72 106 ASP A CA 1
ATOM 897 C C . ASP A 1 106 ? 56.771 22.485 15.279 1.00 25.38 106 ASP A C 1
ATOM 898 O O . ASP A 1 106 ? 56.633 22.524 14.048 1.00 24.26 106 ASP A O 1
ATOM 903 N N . THR A 1 107 ? 57.833 21.984 15.891 1.00 30.62 107 THR A N 1
ATOM 904 C CA . THR A 1 107 ? 58.872 21.285 15.188 1.00 36.58 107 THR A CA 1
ATOM 905 C C . THR A 1 107 ? 58.985 19.967 15.900 1.00 41.41 107 THR A C 1
ATOM 906 O O . THR A 1 107 ? 59.818 19.833 16.783 1.00 44.78 107 THR A O 1
ATOM 910 N N . LYS A 1 108 ? 58.110 19.017 15.584 1.00 44.43 108 LYS A N 1
ATOM 911 C CA . LYS A 1 108 ? 58.226 17.697 16.197 1.00 48.39 108 LYS A CA 1
ATOM 912 C C . LYS A 1 108 ? 59.412 16.973 15.558 1.00 50.50 108 LYS A C 1
ATOM 913 O O . LYS A 1 108 ? 60.130 16.206 16.209 1.00 53.40 108 LYS A O 1
ATOM 919 N N . GLY A 1 109 ? 59.643 17.272 14.287 1.00 50.72 109 GLY A N 1
ATOM 920 C CA . GLY A 1 109 ? 60.683 16.608 13.518 1.00 51.47 109 GLY A CA 1
ATOM 921 C C . GLY A 1 109 ? 60.041 16.161 12.225 1.00 51.34 109 GLY A C 1
ATOM 922 O O . GLY A 1 109 ? 60.455 16.567 11.129 1.00 51.83 109 GLY A O 1
ATOM 923 N N . GLU A 1 110 ? 59.007 15.338 12.359 1.00 50.26 110 GLU A N 1
ATOM 924 C CA . GLU A 1 110 ? 58.227 14.926 11.208 1.00 49.83 110 GLU A CA 1
ATOM 925 C C . GLU A 1 110 ? 57.908 16.138 10.320 1.00 46.97 110 GLU A C 1
ATOM 926 O O . GLU A 1 110 ? 58.403 16.284 9.184 1.00 47.40 110 GLU A O 1
ATOM 932 N N . HIS A 1 111 ? 57.103 17.027 10.881 1.00 42.97 111 HIS A N 1
ATOM 933 C CA . HIS A 1 111 ? 56.555 18.132 10.145 1.00 40.10 111 HIS A CA 1
ATOM 934 C C . HIS A 1 111 ? 56.872 19.449 10.890 1.00 35.01 111 HIS A C 1
ATOM 935 O O . HIS A 1 111 ? 57.610 19.507 11.919 1.00 34.05 111 HIS A O 1
ATOM 942 N N . ASN A 1 112 ? 56.348 20.528 10.341 1.00 28.52 112 ASN A N 1
ATOM 943 C CA . ASN A 1 112 ? 56.583 21.821 10.910 1.00 24.65 112 ASN A CA 1
ATOM 944 C C . ASN A 1 112 ? 55.282 22.587 10.682 1.00 21.65 112 ASN A C 1
ATOM 945 O O . ASN A 1 112 ? 54.707 22.539 9.574 1.00 22.40 112 ASN A O 1
ATOM 950 N N . SER A 1 113 ? 54.812 23.274 11.708 1.00 17.80 113 SER A N 1
ATOM 951 C CA . SER A 1 113 ? 53.689 24.161 11.534 1.00 17.86 113 SER A CA 1
ATOM 952 C C . SER A 1 113 ? 53.816 25.398 12.384 1.00 16.38 113 SER A C 1
ATOM 953 O O . SER A 1 113 ? 54.574 25.428 13.368 1.00 16.55 113 SER A O 1
ATOM 956 N N . VAL A 1 114 ? 53.068 26.424 12.018 1.00 15.29 114 VAL A N 1
ATOM 957 C CA . VAL A 1 114 ? 53.000 27.695 12.743 1.00 14.42 114 VAL A CA 1
ATOM 958 C C . VAL A 1 114 ? 51.559 27.970 13.094 1.00 15.84 114 VAL A C 1
ATOM 959 O O . VAL A 1 114 ? 50.681 27.904 12.195 1.00 17.56 114 VAL A O 1
ATOM 963 N N . THR A 1 115 ? 51.294 28.222 14.364 1.00 14.87 115 THR A N 1
ATOM 964 C CA . THR A 1 115 ? 49.976 28.567 14.780 1.00 14.70 115 THR A CA 1
ATOM 965 C C . THR A 1 115 ? 49.956 30.015 15.217 1.00 13.82 115 THR A C 1
ATOM 966 O O . THR A 1 115 ? 50.752 30.433 16.074 1.00 14.30 115 THR A O 1
ATOM 970 N N . TRP A 1 116 ? 49.025 30.759 14.642 1.00 12.37 116 TRP A N 1
ATOM 971 C CA . TRP A 1 116 ? 48.797 32.174 14.980 1.00 13.09 116 TRP A CA 1
ATOM 972 C C . TRP A 1 116 ? 47.510 32.249 15.817 1.00 13.06 116 TRP A C 1
ATOM 973 O O . TRP A 1 116 ? 46.464 31.713 15.395 1.00 14.02 116 TRP A O 1
ATOM 984 N N . THR A 1 117 ? 47.587 32.861 16.982 1.00 13.41 117 THR A N 1
ATOM 985 C CA . THR A 1 117 ? 46.453 33.054 17.829 1.00 14.25 117 THR A CA 1
ATOM 986 C C . THR A 1 117 ? 46.308 34.522 18.148 1.00 14.27 117 THR A C 1
ATOM 987 O O . THR A 1 117 ? 47.271 35.147 18.610 1.00 14.39 117 THR A O 1
ATOM 991 N N . PHE A 1 118 ? 45.118 35.072 17.966 1.00 14.39 118 PHE A N 1
ATOM 992 C CA . PHE A 1 118 ? 44.787 36.419 18.392 1.00 14.77 118 PHE A CA 1
ATOM 993 C C . PHE A 1 118 ? 43.826 36.350 19.555 1.00 15.81 118 PHE A C 1
ATOM 994 O O . PHE A 1 118 ? 42.868 35.596 19.517 1.00 16.33 118 PHE A O 1
ATOM 1002 N N . HIS A 1 119 ? 44.084 37.141 20.594 1.00 15.86 119 HIS A N 1
ATOM 1003 C CA . HIS A 1 119 ? 43.109 37.349 21.663 1.00 16.84 119 HIS A CA 1
ATOM 1004 C C . HIS A 1 119 ? 42.886 38.844 21.703 1.00 17.26 119 HIS A C 1
ATOM 1005 O O . HIS A 1 119 ? 43.835 39.624 21.841 1.00 18.02 119 HIS A O 1
ATOM 1012 N N . TYR A 1 120 ? 41.644 39.278 21.606 1.00 19.03 120 TYR A N 1
ATOM 1013 C CA . TYR A 1 120 ? 41.385 40.704 21.484 1.00 20.19 120 TYR A CA 1
ATOM 1014 C C . TYR A 1 120 ? 40.088 41.077 22.169 1.00 21.30 120 TYR A C 1
ATOM 1015 O O . TYR A 1 120 ? 39.216 40.234 22.457 1.00 22.45 120 TYR A O 1
ATOM 1024 N N . GLU A 1 121 ? 39.971 42.369 22.438 1.00 21.41 121 GLU A N 1
ATOM 1025 C CA . GLU A 1 121 ? 38.717 42.940 22.915 1.00 24.09 121 GLU A CA 1
ATOM 1026 C C . GLU A 1 121 ? 38.407 44.151 22.065 1.00 24.31 121 GLU A C 1
ATOM 1027 O O . GLU A 1 121 ? 39.236 45.068 21.988 1.00 23.00 121 GLU A O 1
ATOM 1033 N N . LYS A 1 122 ? 37.218 44.145 21.438 1.00 26.01 122 LYS A N 1
ATOM 1034 C CA . LYS A 1 122 ? 36.783 45.229 20.562 1.00 26.99 122 LYS A CA 1
ATOM 1035 C C . LYS A 1 122 ? 36.374 46.440 21.370 1.00 28.19 122 LYS A C 1
ATOM 1036 O O . LYS A 1 122 ? 35.881 46.279 22.482 1.00 28.49 122 LYS A O 1
ATOM 1042 N N . LEU A 1 123 ? 36.533 47.632 20.800 1.00 28.29 123 LEU A N 1
ATOM 1043 C CA . LEU A 1 123 ? 36.023 48.842 21.489 1.00 30.17 123 LEU A CA 1
ATOM 1044 C C . LEU A 1 123 ? 34.493 48.957 21.423 1.00 32.91 123 LEU A C 1
ATOM 1045 O O . LEU A 1 123 ? 33.895 49.549 22.332 1.00 34.06 123 LEU A O 1
ATOM 1050 N N . LYS A 1 124 ? 33.902 48.421 20.349 1.00 33.96 124 LYS A N 1
ATOM 1051 C CA . LYS A 1 124 ? 32.453 48.479 20.065 1.00 37.75 124 LYS A CA 1
ATOM 1052 C C . LYS A 1 124 ? 31.989 47.159 19.443 1.00 38.26 124 LYS A C 1
ATOM 1053 O O . LYS A 1 124 ? 32.789 46.480 18.792 1.00 35.13 124 LYS A O 1
ATOM 1059 N N . GLU A 1 125 ? 30.710 46.811 19.608 1.00 41.94 125 GLU A N 1
ATOM 1060 C CA . GLU A 1 125 ? 30.193 45.519 19.123 1.00 43.87 125 GLU A CA 1
ATOM 1061 C C . GLU A 1 125 ? 30.299 45.390 17.602 1.00 43.84 125 GLU A C 1
ATOM 1062 O O . GLU A 1 125 ? 30.554 44.287 17.073 1.00 43.56 125 GLU A O 1
ATOM 1068 N N . ASP A 1 126 ? 30.200 46.510 16.896 1.00 44.08 126 ASP A N 1
ATOM 1069 C CA . ASP A 1 126 ? 30.220 46.471 15.432 1.00 45.00 126 ASP A CA 1
ATOM 1070 C C . ASP A 1 126 ? 31.630 46.446 14.807 1.00 41.16 126 ASP A C 1
ATOM 1071 O O . ASP A 1 126 ? 31.766 46.393 13.584 1.00 41.50 126 ASP A O 1
ATOM 1076 N N . VAL A 1 127 ? 32.668 46.489 15.637 1.00 36.68 127 VAL A N 1
ATOM 1077 C CA . VAL A 1 127 ? 34.027 46.359 15.142 1.00 34.08 127 VAL A CA 1
ATOM 1078 C C . VAL A 1 127 ? 34.165 44.972 14.527 1.00 33.11 127 VAL A C 1
ATOM 1079 O O . VAL A 1 127 ? 33.647 44.000 15.055 1.00 33.39 127 VAL A O 1
ATOM 1083 N N . GLU A 1 128 ? 34.843 44.887 13.398 1.00 33.24 128 GLU A N 1
ATOM 1084 C CA . GLU A 1 128 ? 34.956 43.618 12.688 1.00 34.19 128 GLU A CA 1
ATOM 1085 C C . GLU A 1 128 ? 35.893 42.667 13.422 1.00 29.90 128 GLU A C 1
ATOM 1086 O O . GLU A 1 128 ? 36.783 43.121 14.172 1.00 27.95 128 GLU A O 1
ATOM 1092 N N . GLU A 1 129 ? 35.707 41.361 13.245 1.00 30.75 129 GLU A N 1
ATOM 1093 C CA . GLU A 1 129 ? 36.740 40.402 13.646 1.00 28.66 129 GLU A CA 1
ATOM 1094 C C . GLU A 1 129 ? 37.973 40.663 12.737 1.00 25.70 129 GLU A C 1
ATOM 1095 O O . GLU A 1 129 ? 37.837 41.071 11.579 1.00 26.01 129 GLU A O 1
ATOM 1101 N N . PRO A 1 130 ? 39.181 40.431 13.259 1.00 23.72 130 PRO A N 1
ATOM 1102 C CA . PRO A 1 130 ? 40.431 40.788 12.560 1.00 22.53 130 PRO A CA 1
ATOM 1103 C C . PRO A 1 130 ? 40.853 39.786 11.491 1.00 21.42 130 PRO A C 1
ATOM 1104 O O . PRO A 1 130 ? 42.032 39.340 11.418 1.00 18.90 130 PRO A O 1
ATOM 1108 N N . ASN A 1 131 ? 39.930 39.457 10.593 1.00 21.08 131 ASN A N 1
ATOM 1109 C CA . ASN A 1 131 ? 40.265 38.508 9.531 1.00 21.19 131 ASN A CA 1
ATOM 1110 C C . ASN A 1 131 ? 41.345 39.010 8.590 1.00 19.12 131 ASN A C 1
ATOM 1111 O O . ASN A 1 131 ? 42.203 38.250 8.181 1.00 19.16 131 ASN A O 1
ATOM 1116 N N . THR A 1 132 ? 41.317 40.292 8.275 1.00 20.53 132 THR A N 1
ATOM 1117 C CA . THR A 1 132 ? 42.285 40.847 7.358 1.00 19.89 132 THR A CA 1
ATOM 1118 C C . THR A 1 132 ? 43.676 40.756 7.966 1.00 17.76 132 THR A C 1
ATOM 1119 O O . THR A 1 132 ? 44.642 40.450 7.287 1.00 18.23 132 THR A O 1
ATOM 1123 N N . LEU A 1 133 ? 43.793 40.973 9.276 1.00 17.65 133 LEU A N 1
ATOM 1124 C CA . LEU A 1 133 ? 45.094 40.864 9.927 1.00 16.23 133 LEU A CA 1
ATOM 1125 C C . LEU A 1 133 ? 45.590 39.405 9.956 1.00 14.83 133 LEU A C 1
ATOM 1126 O O . LEU A 1 133 ? 46.767 39.118 9.782 1.00 14.51 133 LEU A O 1
ATOM 1131 N N . MET A 1 134 ? 44.663 38.477 10.189 1.00 15.53 134 MET A N 1
ATOM 1132 C CA . MET A 1 134 ? 45.058 37.064 10.130 1.00 15.04 134 MET A CA 1
ATOM 1133 C C . MET A 1 134 ? 45.544 36.671 8.742 1.00 15.78 134 MET A C 1
ATOM 1134 O O . MET A 1 134 ? 46.568 36.000 8.621 1.00 16.04 134 MET A O 1
ATOM 1139 N N . ASN A 1 135 ? 44.857 37.117 7.704 1.00 16.03 135 ASN A N 1
ATOM 1140 C CA . ASN A 1 135 ? 45.298 36.842 6.335 1.00 17.04 135 ASN A CA 1
ATOM 1141 C C . ASN A 1 135 ? 46.683 37.395 6.113 1.00 16.29 135 ASN A C 1
ATOM 1142 O O . ASN A 1 135 ? 47.527 36.749 5.508 1.00 16.62 135 ASN A O 1
ATOM 1147 N N . PHE A 1 136 ? 46.948 38.578 6.651 1.00 15.50 136 PHE A N 1
ATOM 1148 C CA . PHE A 1 136 ? 48.251 39.231 6.555 1.00 15.40 136 PHE A CA 1
ATOM 1149 C C . PHE A 1 136 ? 49.355 38.390 7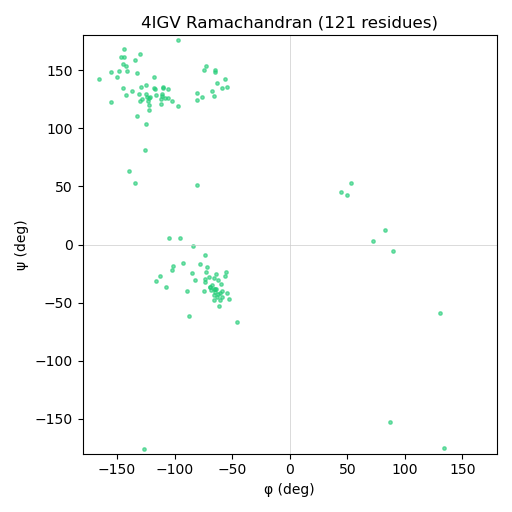.185 1.00 14.30 136 PHE A C 1
ATOM 1150 O O . PHE A 1 136 ? 50.431 38.207 6.657 1.00 14.77 136 PHE A O 1
ATOM 1158 N N . CYS A 1 137 ? 49.088 37.909 8.402 1.00 13.15 137 CYS A N 1
ATOM 1159 C CA . CYS A 1 137 ? 50.030 37.074 9.121 1.00 13.20 137 CYS A CA 1
ATOM 1160 C C . CYS A 1 137 ? 50.313 35.769 8.398 1.00 13.19 137 CYS A C 1
ATOM 1161 O O . CYS A 1 137 ? 51.463 35.316 8.356 1.00 12.90 137 CYS A O 1
ATOM 1164 N N A ILE A 1 138 ? 49.283 35.157 7.842 0.60 12.79 138 ILE A N 1
ATOM 1165 N N B ILE A 1 138 ? 49.266 35.229 7.785 0.40 13.12 138 ILE A N 1
ATOM 1166 C CA A ILE A 1 138 ? 49.475 33.925 7.093 0.60 12.56 138 ILE A CA 1
ATOM 1167 C CA B ILE A 1 138 ? 49.371 34.057 6.942 0.40 13.05 138 ILE A CA 1
ATOM 1168 C C A ILE A 1 138 ? 50.306 34.196 5.833 0.60 12.51 138 ILE A C 1
ATOM 1169 C C B ILE A 1 138 ? 50.199 34.356 5.684 0.40 13.24 138 ILE A C 1
ATOM 1170 O O A ILE A 1 138 ? 51.148 33.393 5.449 0.60 13.87 138 ILE A O 1
ATOM 1171 O O B ILE A 1 138 ? 51.075 33.581 5.347 0.40 13.85 138 ILE A O 1
ATOM 1180 N N A GLU A 1 139 ? 50.085 35.364 5.223 0.50 13.25 139 GLU A N 1
ATOM 1181 N N B GLU A 1 139 ? 49.957 35.464 4.990 0.50 14.73 139 GLU A N 1
ATOM 1182 C CA A GLU A 1 139 ? 50.835 35.749 4.008 0.50 13.95 139 GLU A CA 1
ATOM 1183 C CA B GLU A 1 139 ? 50.818 35.729 3.844 0.50 15.03 139 GLU A CA 1
ATOM 1184 C C A GLU A 1 139 ? 52.286 35.891 4.350 0.50 13.11 139 GLU A C 1
ATOM 1185 C C B GLU A 1 139 ? 52.286 36.038 4.239 0.50 14.14 139 GLU A C 1
ATOM 1186 O O A GLU A 1 139 ? 53.174 35.363 3.682 0.50 13.16 139 GLU A O 1
ATOM 1187 O O B GLU A 1 139 ? 53.192 35.731 3.455 0.50 14.53 139 GLU A O 1
ATOM 1198 N N . ILE A 1 140 ? 52.552 36.624 5.424 1.00 13.53 140 ILE A N 1
ATOM 1199 C CA . ILE A 1 140 ? 53.924 36.781 5.919 1.00 13.69 140 ILE A CA 1
ATOM 1200 C C . ILE A 1 140 ? 54.578 35.411 6.109 1.00 12.69 140 ILE A C 1
ATOM 1201 O O . ILE A 1 140 ? 55.710 35.191 5.693 1.00 13.55 140 ILE A O 1
ATOM 1206 N N . THR A 1 141 ? 53.830 34.481 6.712 1.00 12.37 141 THR A N 1
ATOM 1207 C CA . THR A 1 141 ? 54.321 33.145 6.938 1.00 12.67 141 THR A CA 1
ATOM 1208 C C . THR A 1 141 ? 54.709 32.471 5.613 1.00 12.69 141 THR A C 1
ATOM 1209 O O . THR A 1 141 ? 55.770 31.865 5.496 1.00 12.52 141 THR A O 1
ATOM 1213 N N . LYS A 1 142 ? 53.866 32.602 4.607 1.00 12.81 142 LYS A N 1
ATOM 1214 C CA . LYS A 1 142 ? 54.143 32.015 3.298 1.00 13.33 142 LYS A CA 1
ATOM 1215 C C . LYS A 1 142 ? 55.328 32.675 2.600 1.00 12.35 142 LYS A C 1
ATOM 1216 O O . LYS A 1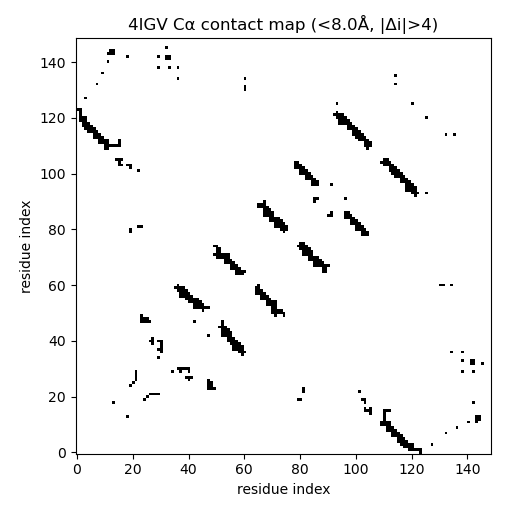 142 ? 56.128 31.982 1.940 1.00 13.10 142 LYS A O 1
ATOM 1222 N N . ASP A 1 143 ? 55.464 33.986 2.806 1.00 13.34 143 ASP A N 1
ATOM 1223 C CA . ASP A 1 143 ? 56.630 34.699 2.262 1.00 13.76 143 ASP A CA 1
ATOM 1224 C C . ASP A 1 143 ? 57.911 34.195 2.917 1.00 12.35 143 ASP A C 1
ATOM 1225 O O . ASP A 1 143 ? 58.891 34.010 2.211 1.00 15.21 143 ASP A O 1
ATOM 1230 N N . ILE A 1 144 ? 57.868 33.962 4.239 1.00 13.11 144 ILE A N 1
ATOM 1231 C CA . ILE A 1 144 ? 59.075 33.474 4.913 1.00 14.24 144 ILE A CA 1
ATOM 1232 C C . ILE A 1 144 ? 59.410 32.083 4.420 1.00 15.68 144 ILE A C 1
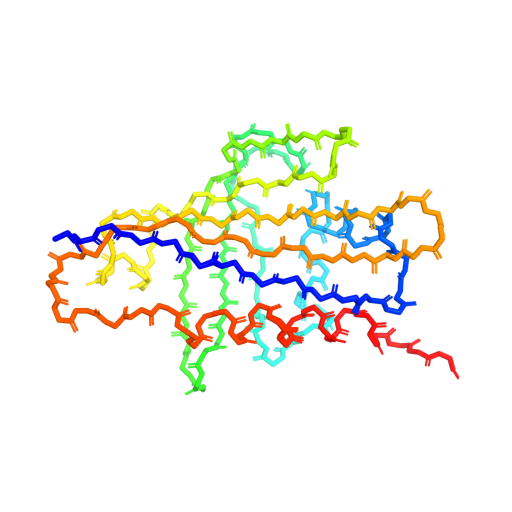ATOM 1233 O O . ILE A 1 144 ? 60.562 31.768 4.107 1.00 16.90 144 ILE A O 1
ATOM 1238 N N . GLU A 1 145 ? 58.413 31.205 4.374 1.00 15.57 145 GLU A N 1
ATOM 1239 C CA . GLU A 1 145 ? 58.688 29.806 4.007 1.00 17.27 145 GLU A CA 1
ATOM 1240 C C . GLU A 1 145 ? 59.202 29.632 2.610 1.00 17.52 145 GLU A C 1
ATOM 1241 O O . GLU A 1 145 ? 59.911 28.678 2.322 1.00 20.97 145 GLU A O 1
ATOM 1247 N N . THR A 1 146 ? 58.882 30.567 1.713 1.00 16.57 146 THR A N 1
ATOM 1248 C CA . THR A 1 146 ? 59.251 30.468 0.319 1.00 18.75 146 THR A CA 1
ATOM 1249 C C . THR A 1 146 ? 60.410 31.418 -0.023 1.00 19.59 146 THR A C 1
ATOM 1250 O O . THR A 1 146 ? 60.767 31.511 -1.214 1.00 24.20 146 THR A O 1
ATOM 1254 N N . TYR A 1 147 ? 60.996 32.092 0.964 1.00 19.06 147 TYR A N 1
ATOM 1255 C CA . TYR A 1 147 ? 62.042 33.070 0.696 1.00 21.65 147 TYR A CA 1
ATOM 1256 C C . TYR A 1 147 ? 63.287 32.401 0.124 1.00 26.06 147 TYR A C 1
ATOM 1257 O O . TYR A 1 147 ? 63.761 31.420 0.666 1.00 26.26 147 TYR A O 1
ATOM 1266 N N . HIS A 1 148 ? 63.729 32.942 -1.009 1.00 29.32 148 HIS A N 1
ATOM 1267 C CA . HIS A 1 148 ? 64.920 32.462 -1.745 1.00 33.62 148 HIS A CA 1
ATOM 1268 C C . HIS A 1 148 ? 64.975 30.920 -1.864 1.00 35.07 148 HIS A C 1
ATOM 1269 O O . HIS A 1 148 ? 66.028 30.295 -1.646 1.00 37.29 148 HIS A O 1
ATOM 1276 N N . LEU A 1 149 ? 63.849 30.290 -2.201 1.00 35.76 149 LEU A N 1
ATOM 1277 C CA . LEU A 1 149 ? 63.826 28.845 -2.476 1.00 37.05 149 LEU A CA 1
ATOM 1278 C C . LEU A 1 149 ? 64.820 28.520 -3.562 1.00 40.29 149 LEU A C 1
ATOM 1279 O O . LEU A 1 149 ? 64.963 29.278 -4.528 1.00 41.01 149 LEU A O 1
ATOM 1284 N N . LYS A 1 150 ? 65.465 27.373 -3.398 1.00 42.77 150 LYS A N 1
ATOM 1285 C CA . LYS A 1 150 ? 66.395 26.840 -4.380 1.00 46.61 150 LYS A CA 1
ATOM 1286 C C . LYS A 1 150 ? 65.596 26.177 -5.498 1.00 48.56 150 LYS A C 1
ATOM 1287 O O . LYS A 1 150 ? 66.001 26.180 -6.663 1.00 50.55 150 LYS A O 1
#

Organism: Actinidia deliciosa (NCBI:txid3627)

InterPro domains:
  IPR000916 Bet v I/Major latex protein [PF00407] (3-149)
  IPR000916 Bet v I/Major latex protein [SM01037] (2-150)
  IPR023393 START-like domain superfamily [G3DSA:3.30.530.20] (1-150)
  IPR051761 MLP-like hydrophobic ligand-binding [PTHR31907] (3-148)

Radius of gyration: 14.75 Å; Cα contacts (8 Å, |Δi|>4): 335; chains: 1; bounding box: 37×38×32 Å

B-factor: mean 24.13, std 11.41, range [10.39, 63.43]

GO terms:
  GO:0002253 activation of immune response (P, IDA)

Foldseek 3Di:
DQKDKDKDKDFFPAALVVVLCCVQANVQCLCVLPVQFWPGKAWDDDHGRDFQTKIKTWGAFPRDTKIWIWGFHDDDVVQSKTKIWTDDIPVVVWWVTKMWMWTWDPVPVTIMIMIMIITGTPDPPRDDPPSVVVSVVVSRVSNRPGPDD

CATH classification: 3.30.530.20

Nearest PDB structures (foldseek):
  4ihr-assembly1_A  TM=1.004E+00  e=2.532E-28  Actinidia deliciosa
  4igx-assembly3_C  TM=9.990E-01  e=1.909E-25  Actinidia deliciosa
  4rej-assembly1_A  TM=9.776E-01  e=3.982E-20  Panax ginseng
  4reh-assembly1_A  TM=9.785E-01  e=6.217E-20  Panax ginseng
  4rei-assembly1_A  TM=9.807E-01  e=2.795E-19  Panax ginseng

Sequence (149 aa):
DLSSGKMMVKQVEEILSDGIVFYEIFRYRLYLIISSEMSPVNIQGVDLLEGNWGTVGSVIFFKYTIDGKEKTAKDIIVEAIDEETKSVVTFKIVEGDLMELYKTFIIIVVQVDTKGEHNSVTWTFHYEKLKEDVEEPNTLMNFCIIEEITKDIETYHLK